Protein AF-A0A1I3FQD2-F1 (afdb_monomer_lite)

Organism: NCBI:txid1125876

Sequence (68 aa):
MENLIVIPKNEKQLSLLKSLLQEMKIQFKSENLKDPDPELTKKIQKARKEKENGELITIDAENLWESI

Secondary structure (DSSP, 8-state):
-PPPP---SSHHHHHHHHHHHHHTT-------TTS--HHHHHHHHHHHHHHHTT------TTSTTS--

pLDDT: mean 76.12, std 12.86, range [48.12, 94.88]

Foldseek 3Di:
DDDDDDDDPDPVRVVVVVVVCVVVVHDDDDDDPPPPDPVVVVVVVVVVVCVVVVVDPPDDPVCPPVPD

Structure (mmCIF, N/CA/C/O backbone):
data_AF-A0A1I3FQD2-F1
#
_entry.id   AF-A0A1I3FQD2-F1
#
loop_
_atom_site.group_PDB
_atom_site.id
_atom_site.type_symbol
_atom_site.label_atom_id
_atom_site.label_alt_id
_atom_site.label_comp_id
_atom_site.label_asym_id
_atom_site.label_entity_id
_atom_site.label_seq_id
_atom_site.pdbx_PDB_ins_code
_atom_site.Cartn_x
_atom_site.Cartn_y
_atom_site.Cartn_z
_atom_site.occupancy
_atom_site.B_iso_or_equiv
_atom_site.auth_seq_id
_atom_site.auth_comp_id
_atom_site.auth_asym_id
_atom_site.auth_atom_id
_atom_site.pdbx_PDB_model_num
ATOM 1 N N . MET A 1 1 ? -25.516 5.726 -6.672 1.00 69.88 1 MET A N 1
ATOM 2 C CA . MET A 1 1 ? -24.621 5.775 -5.497 1.00 69.88 1 MET A CA 1
ATOM 3 C C . MET A 1 1 ? -23.228 6.068 -6.012 1.00 69.88 1 MET A C 1
ATOM 5 O O . MET A 1 1 ? -22.882 5.547 -7.065 1.00 69.88 1 MET A O 1
ATOM 9 N N . GLU A 1 2 ? -22.495 6.942 -5.336 1.00 82.06 2 GLU A N 1
ATOM 10 C CA . GLU A 1 2 ? -21.160 7.391 -5.738 1.00 82.06 2 GLU A CA 1
ATOM 11 C C . GLU A 1 2 ? -20.095 6.696 -4.884 1.00 82.06 2 GLU A C 1
ATOM 13 O O . GLU A 1 2 ? -20.334 6.404 -3.711 1.00 82.06 2 GLU A O 1
ATOM 18 N N . ASN A 1 3 ? -18.932 6.424 -5.475 1.00 85.06 3 ASN A N 1
ATOM 19 C CA . ASN A 1 3 ? -17.796 5.849 -4.765 1.00 85.06 3 ASN A CA 1
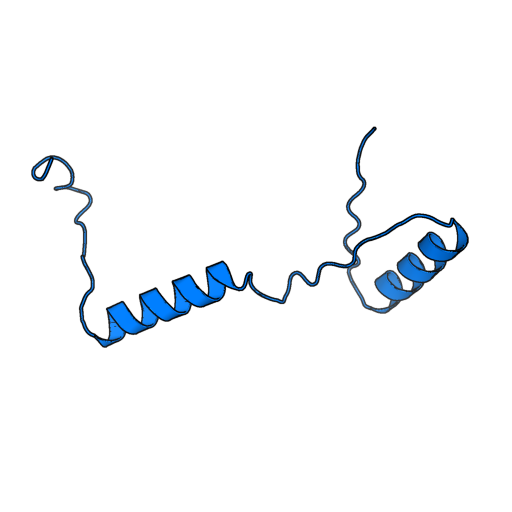ATOM 20 C C . ASN A 1 3 ? -16.841 6.965 -4.339 1.00 85.06 3 ASN A C 1
ATOM 22 O O . ASN A 1 3 ? -16.462 7.801 -5.155 1.00 85.06 3 ASN A O 1
ATOM 26 N N . LEU A 1 4 ? -16.403 6.935 -3.081 1.00 84.06 4 LEU A N 1
ATOM 27 C CA . LEU A 1 4 ? -15.404 7.864 -2.563 1.00 84.06 4 LEU A CA 1
ATOM 28 C C . LEU A 1 4 ? -14.006 7.237 -2.631 1.00 84.06 4 LEU A C 1
ATOM 30 O O . LEU A 1 4 ? -13.777 6.167 -2.068 1.00 84.06 4 LEU A O 1
ATOM 34 N N . ILE A 1 5 ? -13.061 7.929 -3.271 1.00 86.94 5 ILE A N 1
ATOM 35 C CA . ILE A 1 5 ? -11.639 7.561 -3.284 1.00 86.94 5 ILE A CA 1
ATOM 36 C C . ILE A 1 5 ? -10.900 8.453 -2.283 1.00 86.94 5 ILE A C 1
ATOM 38 O O . ILE A 1 5 ? -10.943 9.677 -2.386 1.00 86.94 5 ILE A O 1
ATOM 42 N N . VAL A 1 6 ? -10.204 7.845 -1.318 1.00 85.88 6 VAL A N 1
ATOM 43 C CA . VAL A 1 6 ? -9.447 8.567 -0.284 1.00 85.88 6 VAL A CA 1
ATOM 44 C C . VAL A 1 6 ? -7.954 8.310 -0.461 1.00 85.88 6 VAL A C 1
ATOM 46 O O . VAL A 1 6 ? -7.512 7.165 -0.427 1.00 85.88 6 VAL A O 1
ATOM 49 N N . ILE A 1 7 ? -7.170 9.381 -0.620 1.00 87.75 7 ILE A N 1
ATOM 50 C CA . ILE A 1 7 ? -5.720 9.313 -0.859 1.00 87.75 7 ILE A CA 1
ATOM 51 C C . ILE A 1 7 ? -4.977 9.904 0.355 1.00 87.75 7 ILE A C 1
ATOM 53 O O . ILE A 1 7 ? -4.838 11.127 0.455 1.00 87.75 7 ILE A O 1
ATOM 57 N N . PRO A 1 8 ? -4.514 9.075 1.311 1.00 86.81 8 PRO A N 1
ATOM 58 C CA . PRO A 1 8 ? -3.754 9.552 2.463 1.00 86.81 8 PRO A CA 1
ATOM 59 C C . PRO A 1 8 ? -2.359 10.033 2.054 1.00 86.81 8 PRO A C 1
ATOM 61 O O . PRO A 1 8 ? -1.677 9.397 1.254 1.00 86.81 8 PRO A O 1
ATOM 64 N N . LYS A 1 9 ? -1.899 11.140 2.650 1.00 87.62 9 LYS A N 1
ATOM 65 C CA . LYS A 1 9 ? -0.580 11.731 2.354 1.00 87.62 9 LYS A CA 1
ATOM 66 C C . LYS A 1 9 ? 0.559 11.134 3.185 1.00 87.62 9 LYS A C 1
ATOM 68 O O . LYS A 1 9 ? 1.723 11.359 2.872 1.00 87.62 9 LYS A O 1
ATOM 73 N N . ASN A 1 10 ? 0.243 10.430 4.273 1.00 89.88 10 ASN A N 1
ATOM 74 C CA . ASN A 1 10 ? 1.223 9.805 5.161 1.00 89.88 10 ASN A CA 1
ATOM 75 C C . ASN A 1 10 ? 0.655 8.553 5.852 1.00 89.88 10 ASN A C 1
ATOM 77 O O . ASN A 1 10 ? -0.554 8.315 5.860 1.00 89.88 10 ASN A O 1
ATOM 81 N N . GLU A 1 11 ? 1.539 7.769 6.468 1.00 88.50 11 GLU A N 1
ATOM 82 C CA . GLU A 1 11 ? 1.186 6.506 7.130 1.00 88.50 11 GLU A CA 1
ATOM 83 C C . GLU A 1 11 ? 0.237 6.693 8.322 1.00 88.50 11 GLU A C 1
ATOM 85 O O . GLU A 1 11 ? -0.659 5.876 8.537 1.00 88.50 11 GLU A O 1
ATOM 90 N N . LYS A 1 12 ? 0.374 7.799 9.067 1.00 90.62 12 LYS A N 1
ATOM 91 C CA . LYS A 1 12 ? -0.513 8.114 10.199 1.00 90.62 12 LYS A CA 1
ATOM 92 C C . LYS A 1 12 ? -1.957 8.319 9.736 1.00 90.62 12 LYS A C 1
ATOM 94 O O . LYS A 1 12 ? -2.873 7.773 10.340 1.00 90.62 12 LYS A O 1
ATOM 99 N N . GLN A 1 13 ? -2.159 9.060 8.646 1.00 90.31 13 GLN A N 1
ATOM 100 C CA . GLN A 1 13 ? -3.475 9.272 8.041 1.00 90.31 13 GLN A CA 1
ATOM 101 C C . GLN A 1 13 ? -4.071 7.963 7.526 1.00 90.31 13 GLN A C 1
ATOM 103 O O . GLN A 1 13 ? -5.245 7.706 7.768 1.00 90.31 13 GLN A O 1
ATOM 108 N N . LEU A 1 14 ? -3.269 7.119 6.866 1.00 90.25 14 LEU A N 1
ATOM 109 C CA . LEU A 1 14 ? -3.725 5.810 6.395 1.00 90.25 14 LEU A CA 1
ATOM 110 C C . LEU A 1 14 ? -4.207 4.934 7.559 1.00 90.25 14 LEU A C 1
ATOM 112 O O . LEU A 1 14 ? -5.265 4.320 7.461 1.00 90.25 14 LEU A O 1
ATOM 116 N N . SER A 1 15 ? -3.446 4.890 8.655 1.00 91.56 15 SER A N 1
ATOM 117 C CA . SER A 1 15 ? -3.799 4.111 9.846 1.00 91.56 15 SER A CA 1
ATOM 118 C C . SER A 1 15 ? -5.109 4.597 10.476 1.00 91.56 15 SER A C 1
ATOM 120 O O . SER A 1 15 ? -6.024 3.805 10.686 1.00 91.56 15 SER A O 1
ATOM 122 N N . LEU A 1 16 ? -5.250 5.912 10.676 1.00 93.25 16 LEU A N 1
ATOM 123 C CA . LEU A 1 16 ? -6.471 6.506 11.229 1.00 93.25 16 LEU A CA 1
ATOM 124 C C . LEU A 1 16 ? -7.698 6.264 10.341 1.00 93.25 16 LEU A C 1
ATOM 126 O O . LEU A 1 16 ? -8.766 5.932 10.852 1.00 93.25 16 LEU A O 1
ATOM 130 N N . LEU A 1 17 ? -7.548 6.391 9.019 1.00 91.75 17 LEU A N 1
ATOM 131 C CA . LEU A 1 17 ? -8.628 6.127 8.068 1.00 91.75 17 LEU A CA 1
ATOM 132 C C . LEU A 1 17 ? -9.061 4.661 8.092 1.00 91.75 17 LEU A C 1
ATOM 134 O O . LEU A 1 17 ? -10.257 4.393 8.093 1.00 91.75 17 LEU A O 1
ATOM 138 N N . LYS A 1 18 ? -8.115 3.716 8.155 1.00 89.88 18 LYS A N 1
ATOM 139 C CA . LYS A 1 18 ? -8.439 2.287 8.275 1.00 89.88 18 LYS A CA 1
ATOM 140 C C . LYS A 1 18 ? -9.268 2.016 9.528 1.00 89.88 18 LYS A C 1
ATOM 142 O O . LYS A 1 18 ? -10.329 1.412 9.409 1.00 89.88 18 LYS A O 1
ATOM 147 N N . SER A 1 19 ? -8.837 2.517 10.686 1.00 92.69 19 SER A N 1
ATOM 148 C CA . SER A 1 19 ? -9.574 2.334 11.941 1.00 92.69 19 SER A CA 1
ATOM 149 C C . SER A 1 19 ? -10.973 2.948 11.885 1.00 92.69 19 SER A C 1
ATOM 151 O O . SER A 1 19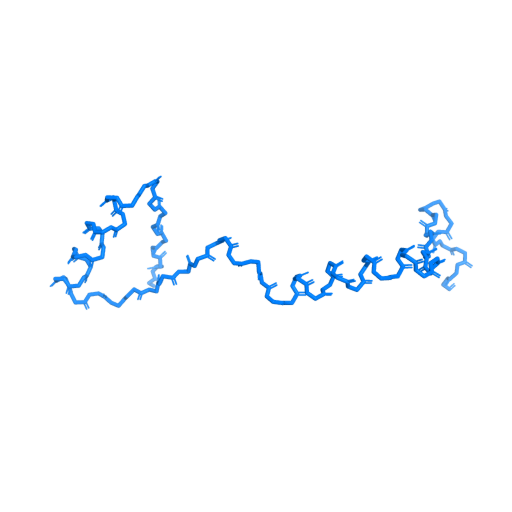 ? -11.940 2.301 12.274 1.00 92.69 19 SER A O 1
ATOM 153 N N . LEU A 1 20 ? -11.101 4.166 11.345 1.00 92.81 20 LEU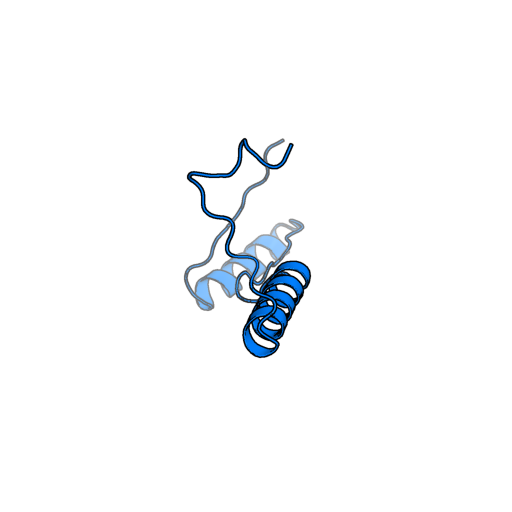 A N 1
ATOM 154 C CA . LEU A 1 20 ? -12.394 4.837 11.193 1.00 92.81 20 LEU A CA 1
ATOM 155 C C . LEU A 1 20 ? -13.349 4.034 10.297 1.00 92.81 20 LEU A C 1
ATOM 157 O O . LEU A 1 20 ? -14.501 3.809 10.659 1.00 92.81 20 LEU A O 1
ATOM 161 N N . LEU A 1 21 ? -12.869 3.578 9.138 1.00 91.88 21 LEU A N 1
ATOM 162 C CA . LEU A 1 21 ? -13.678 2.820 8.181 1.00 91.88 21 LEU A CA 1
ATOM 163 C C . LEU A 1 21 ? -14.087 1.446 8.734 1.00 91.88 21 LEU A C 1
ATOM 165 O O . LEU A 1 21 ? -15.216 1.012 8.499 1.00 91.88 21 LEU A O 1
ATOM 169 N N . GLN A 1 22 ? -13.207 0.788 9.499 1.00 91.50 22 GLN A N 1
ATOM 170 C CA . GLN A 1 22 ? -13.521 -0.464 10.194 1.00 91.50 22 GLN A CA 1
ATOM 171 C C . GLN A 1 22 ? -14.618 -0.276 11.245 1.00 91.50 22 GLN A C 1
ATOM 173 O O . GLN A 1 22 ? -15.570 -1.056 11.261 1.00 91.50 22 GLN A O 1
ATOM 178 N N . GLU A 1 23 ? -14.521 0.766 12.073 1.00 94.88 23 GLU A N 1
ATOM 179 C CA . GLU A 1 23 ? -15.512 1.068 13.115 1.00 94.88 23 GLU A CA 1
ATOM 180 C C . GLU A 1 23 ? -16.896 1.339 12.507 1.00 94.88 23 GLU A C 1
ATOM 182 O O . GLU A 1 23 ? -17.921 0.855 12.987 1.00 94.88 23 GLU A O 1
ATOM 187 N N . MET A 1 24 ? -16.921 2.041 11.371 1.00 93.44 24 MET A N 1
ATOM 188 C CA . MET A 1 24 ? -18.141 2.311 10.607 1.00 93.44 24 MET A CA 1
ATOM 189 C C . MET A 1 24 ? -18.668 1.094 9.830 1.00 93.44 24 MET A C 1
ATOM 191 O O . MET A 1 24 ? -19.707 1.195 9.178 1.00 93.44 24 MET A O 1
ATOM 195 N N . LYS A 1 25 ? -17.972 -0.052 9.876 1.00 92.00 25 LYS A N 1
ATOM 196 C CA . LYS A 1 25 ? -18.282 -1.273 9.109 1.00 92.00 25 LYS A CA 1
ATOM 197 C C . LYS A 1 25 ? -18.370 -1.028 7.597 1.00 92.00 25 LYS A C 1
ATOM 199 O O . LYS A 1 25 ? -19.111 -1.711 6.889 1.00 92.00 25 LYS A O 1
ATOM 204 N N . ILE A 1 26 ? -17.603 -0.060 7.097 1.00 90.06 26 ILE A N 1
ATOM 205 C CA . ILE A 1 26 ? -17.520 0.260 5.672 1.00 90.06 26 ILE A CA 1
ATOM 206 C C . ILE A 1 26 ? -16.490 -0.669 5.034 1.00 90.06 26 ILE A C 1
ATOM 208 O O . ILE A 1 26 ? -15.358 -0.786 5.502 1.00 90.06 26 ILE A O 1
ATOM 212 N N . GLN A 1 27 ? -16.865 -1.317 3.933 1.00 85.81 27 GLN A N 1
ATOM 213 C CA . GLN A 1 27 ? -15.912 -2.079 3.135 1.00 85.81 27 GLN A CA 1
ATOM 214 C C . GLN A 1 27 ? -14.997 -1.118 2.375 1.00 85.81 27 GLN A C 1
ATOM 216 O O . GLN A 1 27 ? -15.469 -0.255 1.637 1.00 85.81 27 GLN A O 1
ATOM 221 N N . PHE A 1 28 ? -13.686 -1.284 2.532 1.00 86.38 28 PHE A N 1
ATOM 222 C CA . PHE A 1 28 ? -12.685 -0.506 1.812 1.00 86.38 28 PHE A CA 1
ATOM 223 C C . PHE A 1 28 ? -11.676 -1.426 1.132 1.00 86.38 28 PHE A C 1
ATOM 225 O O . PHE A 1 28 ? -11.401 -2.535 1.592 1.00 86.38 28 PHE A O 1
ATOM 232 N N . LYS A 1 29 ? -11.106 -0.942 0.029 1.00 82.94 29 LYS A N 1
ATOM 233 C CA . LYS A 1 29 ? -9.983 -1.574 -0.661 1.00 82.94 29 LYS A CA 1
ATOM 234 C C . LYS A 1 29 ? -8.762 -0.682 -0.505 1.00 82.94 29 LYS A C 1
ATOM 236 O O . LYS A 1 29 ? -8.860 0.534 -0.639 1.00 82.94 29 LYS A O 1
ATOM 241 N N . SER A 1 30 ? -7.620 -1.285 -0.197 1.00 80.81 30 SER A N 1
ATOM 242 C CA . SER A 1 30 ? -6.335 -0.595 -0.233 1.00 80.81 30 SER A CA 1
ATOM 243 C C . SER A 1 30 ? -5.604 -0.988 -1.505 1.00 80.81 30 SER A C 1
ATOM 245 O O . SER A 1 30 ? -5.232 -2.150 -1.656 1.00 80.81 30 SER A O 1
ATOM 247 N N . GLU A 1 31 ? -5.382 -0.022 -2.385 1.00 76.69 31 GLU A N 1
ATOM 248 C CA . GLU A 1 31 ? -4.546 -0.191 -3.568 1.00 76.69 31 GLU A 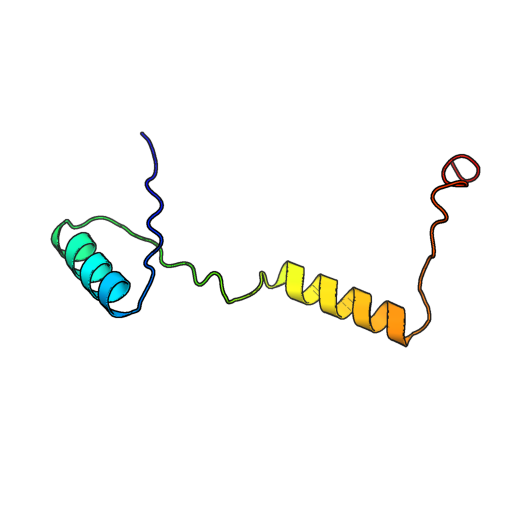CA 1
ATOM 249 C C . GLU A 1 31 ? -3.202 0.487 -3.316 1.00 76.69 31 GLU A C 1
ATOM 251 O O . GLU A 1 31 ? -3.134 1.646 -2.896 1.00 76.69 31 GLU A O 1
ATOM 256 N N . ASN A 1 32 ? -2.119 -0.256 -3.526 1.00 68.94 32 ASN A N 1
ATOM 257 C CA . ASN A 1 32 ? -0.785 0.308 -3.470 1.00 68.94 32 ASN A CA 1
ATOM 258 C C . ASN A 1 32 ? -0.434 0.859 -4.851 1.00 68.94 32 ASN A C 1
ATOM 260 O O . ASN A 1 32 ? -0.010 0.121 -5.730 1.00 68.94 32 ASN A O 1
ATOM 264 N N . LEU A 1 33 ? -0.587 2.172 -5.032 1.00 63.81 33 LEU A N 1
ATOM 265 C CA . LEU A 1 33 ? -0.261 2.851 -6.293 1.00 63.81 33 LEU A CA 1
ATOM 266 C C . LEU A 1 33 ? 1.229 2.756 -6.671 1.00 63.81 33 LEU A C 1
ATOM 268 O O . LEU A 1 33 ? 1.598 3.126 -7.782 1.00 63.81 33 LEU A O 1
ATOM 272 N N . LYS A 1 34 ? 2.098 2.317 -5.746 1.00 59.94 34 LYS A N 1
ATOM 273 C CA . LYS A 1 34 ? 3.524 2.114 -6.025 1.00 59.94 34 LYS A CA 1
ATOM 274 C C . LYS A 1 34 ? 3.825 0.785 -6.698 1.00 59.94 34 LYS A C 1
ATOM 276 O O . LYS A 1 34 ? 4.909 0.676 -7.261 1.00 59.94 34 LYS A O 1
ATOM 281 N N . ASP A 1 35 ? 2.928 -0.195 -6.627 1.00 58.16 35 ASP A N 1
ATOM 282 C CA . ASP A 1 35 ? 3.113 -1.447 -7.346 1.00 58.16 35 ASP A CA 1
ATOM 283 C C . ASP A 1 35 ? 2.672 -1.210 -8.795 1.00 58.16 35 ASP A C 1
ATOM 285 O O . ASP A 1 35 ? 1.477 -1.038 -9.049 1.00 58.16 35 ASP A O 1
ATOM 289 N N . PRO A 1 36 ? 3.615 -1.104 -9.752 1.00 57.00 36 PRO A N 1
ATOM 290 C CA . PRO A 1 36 ? 3.247 -0.915 -11.142 1.00 57.00 36 PRO A CA 1
ATOM 291 C C . PRO A 1 36 ? 2.393 -2.100 -11.578 1.00 57.00 36 PRO A C 1
ATOM 293 O O . PRO A 1 36 ? 2.719 -3.248 -11.262 1.00 57.00 36 PRO A O 1
ATOM 296 N N . ASP A 1 37 ? 1.325 -1.815 -12.326 1.00 68.19 37 ASP A N 1
ATOM 297 C CA . ASP A 1 37 ? 0.469 -2.848 -12.900 1.00 68.19 37 ASP A CA 1
ATOM 298 C C . ASP A 1 37 ? 1.361 -3.944 -13.524 1.00 68.19 37 ASP A C 1
ATOM 300 O O . ASP A 1 37 ? 2.289 -3.625 -14.289 1.00 68.19 37 ASP A O 1
ATOM 304 N N . PRO A 1 38 ? 1.174 -5.225 -13.167 1.00 67.75 38 PRO A N 1
ATOM 305 C CA . PRO A 1 38 ? 2.000 -6.303 -13.691 1.00 67.75 38 PRO A CA 1
ATOM 306 C C . PRO A 1 38 ? 1.996 -6.345 -15.228 1.00 67.75 38 PRO A C 1
ATOM 308 O O . PRO A 1 38 ? 2.995 -6.756 -15.824 1.00 67.75 38 PRO A O 1
ATOM 311 N N . GLU A 1 39 ? 0.936 -5.872 -15.890 1.00 70.69 39 GLU A N 1
ATOM 312 C CA . GLU A 1 39 ? 0.901 -5.718 -17.346 1.00 70.69 39 GLU A CA 1
ATOM 313 C C . GLU A 1 39 ? 1.790 -4.574 -17.846 1.00 70.69 39 GLU A C 1
ATOM 315 O O . GLU A 1 39 ? 2.522 -4.747 -18.827 1.00 70.69 39 GLU A O 1
ATOM 320 N N . LEU A 1 40 ? 1.790 -3.426 -17.160 1.00 68.00 40 LEU A N 1
ATOM 321 C CA . LEU A 1 40 ? 2.684 -2.305 -17.473 1.00 68.00 40 LEU A CA 1
ATOM 322 C C . LEU A 1 40 ? 4.148 -2.704 -17.285 1.00 68.00 40 LEU A C 1
ATOM 324 O O . LEU A 1 40 ? 4.981 -2.436 -18.152 1.00 68.00 40 LEU A O 1
ATOM 328 N N . THR A 1 41 ? 4.459 -3.418 -16.205 1.00 73.56 41 THR A N 1
ATOM 329 C CA . THR A 1 41 ? 5.813 -3.918 -15.933 1.00 73.56 41 THR A CA 1
ATOM 330 C C . THR A 1 41 ? 6.284 -4.871 -17.031 1.00 73.56 41 THR A C 1
ATOM 332 O O . THR A 1 41 ? 7.404 -4.734 -17.529 1.00 73.56 41 THR A O 1
ATOM 335 N N . LYS A 1 42 ? 5.419 -5.793 -17.476 1.00 77.81 42 LYS A N 1
ATOM 336 C CA . LYS A 1 42 ? 5.717 -6.703 -18.594 1.00 77.81 42 LYS A CA 1
ATOM 337 C C . LYS A 1 42 ? 5.952 -5.949 -19.902 1.00 77.81 42 LYS A C 1
ATOM 339 O O . LYS A 1 42 ? 6.921 -6.252 -20.595 1.00 77.81 42 LYS A O 1
ATOM 344 N N . LYS A 1 43 ? 5.121 -4.951 -20.228 1.00 76.81 43 LYS A N 1
ATOM 345 C CA . LYS A 1 43 ? 5.295 -4.120 -21.434 1.00 76.81 43 LYS A CA 1
ATOM 346 C C . LYS A 1 43 ? 6.610 -3.342 -21.407 1.00 76.81 43 LYS A C 1
ATOM 348 O O . LYS A 1 43 ? 7.331 -3.348 -22.399 1.00 76.81 43 LYS A O 1
ATOM 353 N N . ILE A 1 44 ? 6.965 -2.744 -20.268 1.00 77.19 44 ILE A N 1
ATOM 354 C CA . ILE A 1 44 ? 8.234 -2.017 -20.101 1.00 77.19 44 ILE A CA 1
ATOM 355 C C . ILE A 1 44 ? 9.430 -2.964 -20.261 1.00 77.19 44 ILE A C 1
ATOM 357 O O . ILE A 1 44 ? 10.403 -2.616 -20.926 1.00 77.19 44 ILE A O 1
ATOM 361 N N . GLN A 1 45 ? 9.373 -4.166 -19.682 1.00 78.88 45 GLN A N 1
ATOM 362 C CA . GLN A 1 45 ? 10.439 -5.160 -19.845 1.00 78.88 45 GLN A CA 1
ATOM 363 C C . GLN A 1 45 ? 10.558 -5.653 -21.291 1.00 78.88 45 GLN A C 1
ATOM 365 O O . GLN A 1 45 ? 11.675 -5.801 -21.781 1.00 78.88 45 GLN A O 1
ATOM 370 N N . LYS A 1 46 ? 9.432 -5.869 -21.983 1.00 80.56 46 LYS A N 1
ATOM 371 C CA . LYS A 1 46 ? 9.411 -6.238 -23.405 1.00 80.56 46 LYS A CA 1
ATOM 372 C C . LYS A 1 46 ? 10.060 -5.150 -24.262 1.00 80.56 46 LYS A C 1
ATOM 374 O O . LYS A 1 46 ? 10.998 -5.452 -24.985 1.00 80.56 46 LYS A O 1
ATOM 379 N N . ALA A 1 47 ? 9.664 -3.891 -24.072 1.00 75.06 47 ALA A N 1
ATOM 380 C CA . ALA A 1 47 ? 10.238 -2.751 -24.786 1.00 75.06 47 ALA A CA 1
ATOM 381 C C . ALA A 1 47 ? 11.747 -2.579 -24.522 1.00 75.06 47 ALA A C 1
ATOM 383 O O . ALA A 1 47 ? 12.510 -2.244 -25.424 1.00 75.06 47 ALA A O 1
ATOM 384 N N . ARG A 1 48 ? 12.209 -2.833 -23.287 1.00 76.56 48 ARG A N 1
ATOM 385 C CA . ARG A 1 48 ? 13.647 -2.830 -22.964 1.00 76.56 48 ARG A CA 1
ATOM 386 C C . ARG A 1 48 ? 14.401 -3.944 -23.691 1.00 76.56 48 ARG A C 1
ATOM 388 O O . ARG A 1 48 ? 15.464 -3.669 -24.233 1.00 76.56 48 ARG A O 1
ATOM 395 N N . LYS A 1 49 ? 13.841 -5.156 -23.749 1.00 77.56 49 LYS A N 1
ATOM 396 C CA . LYS A 1 49 ? 14.434 -6.281 -24.490 1.00 77.56 49 LYS A CA 1
ATOM 397 C C . LYS A 1 49 ? 14.461 -6.041 -25.998 1.00 77.56 49 LYS A C 1
ATOM 399 O O . LYS A 1 49 ? 15.471 -6.319 -26.623 1.00 77.56 49 LYS A O 1
ATOM 404 N N . GLU A 1 50 ? 13.396 -5.487 -26.571 1.00 74.69 50 GLU A N 1
ATOM 405 C CA . GLU A 1 50 ? 13.341 -5.120 -27.996 1.00 74.69 50 GLU A CA 1
ATOM 406 C C . GLU A 1 50 ? 14.398 -4.051 -28.330 1.00 74.69 50 GLU A C 1
ATOM 408 O O . GLU A 1 50 ? 15.090 -4.154 -29.340 1.00 74.69 50 GLU A O 1
ATOM 413 N N . LYS A 1 51 ? 14.616 -3.081 -27.427 1.00 70.94 51 LYS A N 1
ATOM 414 C CA . LYS A 1 51 ? 15.711 -2.104 -27.533 1.00 70.94 51 LYS A CA 1
ATOM 415 C C . LYS A 1 51 ? 17.101 -2.746 -27.451 1.00 70.94 51 LYS A C 1
ATOM 417 O O . LYS A 1 51 ? 17.974 -2.369 -28.225 1.00 70.94 51 LYS A O 1
ATOM 422 N N . GLU A 1 52 ? 17.322 -3.666 -26.514 1.00 70.75 52 GLU A N 1
ATOM 423 C CA . GLU A 1 52 ? 18.603 -4.377 -26.360 1.00 70.75 52 GLU A CA 1
ATOM 424 C C . GLU A 1 52 ? 18.903 -5.298 -27.551 1.00 70.75 52 GLU A C 1
ATOM 426 O O . GLU A 1 52 ? 20.049 -5.386 -27.982 1.00 70.75 52 GLU A O 1
ATOM 431 N N . ASN A 1 53 ? 17.872 -5.921 -28.123 1.00 72.88 53 ASN A N 1
ATOM 432 C CA . ASN A 1 53 ? 17.977 -6.796 -29.291 1.00 72.88 53 ASN A CA 1
ATOM 433 C C . ASN A 1 53 ? 18.066 -6.032 -30.626 1.00 72.88 53 ASN A C 1
ATOM 435 O O . ASN A 1 53 ? 18.226 -6.658 -31.670 1.00 72.88 53 ASN A O 1
ATOM 439 N N . GLY A 1 54 ? 17.967 -4.697 -30.614 1.00 62.94 54 GLY A N 1
ATOM 440 C CA . GLY A 1 54 ? 18.027 -3.872 -31.825 1.00 62.94 54 GLY A CA 1
ATOM 441 C C . GLY A 1 54 ? 16.767 -3.929 -32.699 1.00 62.94 54 GLY A C 1
ATOM 442 O O . GLY A 1 54 ? 16.789 -3.434 -33.821 1.00 62.94 54 GLY A O 1
ATOM 443 N N . GLU A 1 55 ? 15.660 -4.477 -32.193 1.00 61.69 55 GLU A N 1
ATOM 444 C CA . GLU A 1 55 ? 14.365 -4.600 -32.882 1.00 61.69 55 GLU A CA 1
ATOM 445 C C . GLU A 1 55 ? 13.490 -3.348 -32.676 1.00 61.69 55 GLU A C 1
ATOM 447 O O . GLU A 1 55 ? 12.282 -3.427 -32.446 1.00 61.69 55 GLU A O 1
ATOM 452 N N . LEU A 1 56 ? 14.094 -2.158 -32.715 1.00 58.25 56 LEU A N 1
ATOM 453 C CA . LEU A 1 56 ? 13.334 -0.912 -32.671 1.00 58.25 56 LEU A CA 1
ATOM 454 C C . LEU A 1 56 ? 12.777 -0.617 -34.062 1.00 58.25 56 LEU A C 1
ATOM 456 O O . LEU A 1 56 ? 13.506 -0.211 -34.964 1.00 58.25 56 LEU A O 1
ATOM 460 N N . ILE A 1 57 ? 11.467 -0.785 -34.222 1.00 59.69 57 ILE A N 1
ATOM 461 C CA . ILE A 1 57 ? 10.751 -0.250 -35.377 1.00 59.69 57 ILE A CA 1
ATOM 462 C C . ILE A 1 57 ? 10.603 1.256 -35.138 1.00 59.69 57 ILE A C 1
ATOM 464 O O . ILE A 1 57 ? 9.692 1.704 -34.440 1.00 59.69 57 ILE A O 1
ATOM 468 N N . THR A 1 58 ? 11.532 2.048 -35.668 1.00 58.53 58 THR A N 1
ATOM 469 C CA . THR A 1 58 ? 11.364 3.502 -35.740 1.00 58.53 58 THR A CA 1
ATOM 470 C C . THR A 1 58 ? 10.321 3.779 -36.812 1.00 58.53 58 THR A C 1
ATOM 472 O O . THR A 1 58 ? 10.628 3.772 -38.001 1.00 58.53 58 THR A O 1
ATOM 475 N N . ILE A 1 59 ? 9.067 3.953 -36.402 1.00 59.50 59 ILE A N 1
ATOM 476 C CA . ILE A 1 59 ? 8.021 4.405 -37.315 1.00 59.50 59 ILE A CA 1
ATOM 477 C C . ILE A 1 59 ? 8.190 5.911 -37.453 1.00 59.50 59 ILE A C 1
ATOM 479 O O . ILE A 1 59 ? 7.946 6.661 -36.506 1.00 59.50 59 ILE A O 1
ATOM 483 N N . ASP A 1 60 ? 8.659 6.330 -38.621 1.00 59.12 60 ASP A N 1
ATOM 484 C CA . ASP A 1 60 ? 8.775 7.737 -38.957 1.00 59.12 60 ASP A CA 1
ATOM 485 C C . ASP A 1 60 ? 7.367 8.310 -39.143 1.00 59.12 60 ASP A C 1
ATOM 487 O O . ASP A 1 60 ? 6.598 7.842 -39.989 1.00 59.12 60 ASP A O 1
ATOM 491 N N . ALA A 1 61 ? 6.995 9.280 -38.308 1.00 60.44 61 ALA A N 1
ATOM 492 C CA . ALA A 1 61 ? 5.635 9.815 -38.281 1.00 60.44 61 ALA A CA 1
ATOM 493 C C . ALA A 1 61 ? 5.252 10.496 -39.609 1.00 60.44 61 ALA A C 1
ATOM 495 O O . ALA A 1 61 ? 4.067 10.615 -39.917 1.00 60.44 61 ALA A O 1
ATOM 496 N N . GLU A 1 62 ? 6.244 10.899 -40.405 1.00 63.81 62 GLU A N 1
ATOM 497 C CA . GLU A 1 62 ? 6.051 11.495 -41.728 1.00 63.81 62 GLU A CA 1
ATOM 498 C C . GLU A 1 62 ? 5.652 10.467 -42.805 1.00 63.81 62 GLU A C 1
ATOM 500 O O . GLU A 1 62 ? 4.953 10.831 -43.746 1.00 63.81 62 GLU A O 1
ATOM 505 N N . ASN A 1 63 ? 5.988 9.178 -42.641 1.00 60.19 63 ASN A N 1
ATOM 506 C CA . ASN A 1 63 ? 5.782 8.132 -43.660 1.00 60.19 63 ASN A CA 1
ATOM 507 C C . ASN A 1 63 ? 4.679 7.111 -43.318 1.00 60.19 63 ASN A C 1
ATOM 509 O O . ASN A 1 63 ? 4.536 6.089 -43.987 1.00 60.19 63 ASN A O 1
ATOM 513 N N . LEU A 1 64 ? 3.861 7.385 -42.296 1.00 64.25 64 LEU A N 1
ATOM 514 C CA . LEU A 1 64 ? 2.787 6.490 -41.832 1.00 64.25 64 LEU A CA 1
ATOM 515 C C . LEU A 1 64 ? 1.761 6.103 -42.917 1.00 64.25 64 LEU A C 1
ATOM 517 O O . LEU A 1 64 ? 1.102 5.074 -42.787 1.00 64.25 64 LEU A O 1
ATOM 521 N N . TRP A 1 65 ? 1.623 6.906 -43.975 1.00 62.03 65 TRP A N 1
ATOM 522 C CA . TRP A 1 65 ? 0.612 6.719 -45.021 1.00 62.03 65 TRP A CA 1
ATOM 523 C C . TRP A 1 65 ? 1.07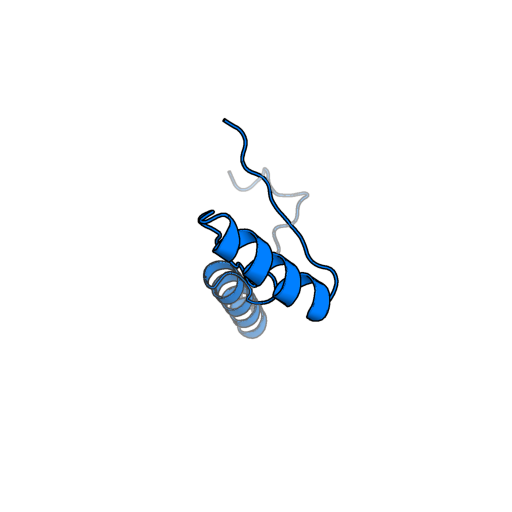9 5.913 -46.241 1.00 62.03 65 TRP A C 1
ATOM 525 O O . TRP A 1 65 ? 0.237 5.550 -47.053 1.00 62.03 65 TRP A O 1
ATOM 535 N N . GLU A 1 66 ? 2.373 5.601 -46.387 1.00 56.72 66 GLU A N 1
ATOM 536 C CA . GLU A 1 66 ? 2.865 4.813 -47.537 1.00 56.72 66 GLU A CA 1
ATOM 537 C C . GLU A 1 66 ? 2.831 3.291 -47.303 1.00 56.72 66 GLU A C 1
ATOM 539 O O . GLU A 1 66 ? 3.125 2.517 -48.209 1.00 56.72 66 GLU A O 1
ATOM 544 N N . SER A 1 67 ? 2.485 2.839 -46.094 1.00 51.03 67 SER A N 1
ATOM 545 C CA . SER A 1 67 ? 2.495 1.415 -45.712 1.00 51.03 67 SER A CA 1
ATOM 546 C C . SER A 1 67 ? 1.127 0.865 -45.274 1.00 51.03 67 SER A C 1
ATOM 548 O O . SER A 1 67 ? 1.083 -0.118 -44.532 1.00 51.03 67 SER A O 1
ATOM 550 N N . ILE A 1 68 ? 0.022 1.47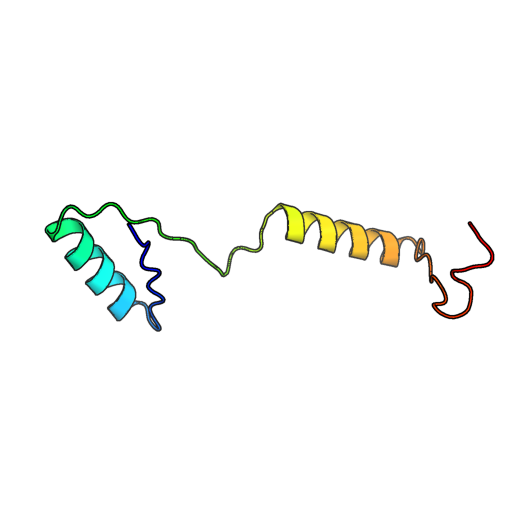5 -45.725 1.00 48.12 68 ILE A N 1
ATOM 551 C CA . ILE A 1 68 ? -1.343 0.918 -45.617 1.00 48.12 68 ILE A CA 1
ATOM 552 C C . ILE A 1 68 ? -1.815 0.467 -46.998 1.00 48.12 68 ILE A C 1
ATOM 554 O O . ILE A 1 68 ? -1.659 1.262 -47.950 1.00 48.12 68 ILE A O 1
#

InterPro domains:
  IPR020271 Uncharacterised protein family, MJ1172 [PF10884] (1-66)

Radius of gyration: 21.95 Å; chains: 1; bounding box: 43×18×61 Å